Protein AF-A0A523MSW8-F1 (afdb_monomer_lite)

Foldseek 3Di:
DLLVVLLVCCVPPHPDPCSNPVVSVVLVPDDDLVRLVVVCVVVVQDAWDWDDDPPSDIDIDGDDDDPPD

Sequence (69 aa):
IAHAAIFLLTRLLTQNRLTRYDAPVSVMNAFTPDELRAMAVAAGWQQFEVHRHFPYRIALVEKKLEPGA

Structure (mmCIF, N/CA/C/O backbone):
data_AF-A0A523MSW8-F1
#
_entry.id   AF-A0A523MSW8-F1
#
loop_
_atom_site.group_PDB
_atom_site.id
_atom_site.type_symbol
_atom_site.label_atom_id
_atom_site.label_alt_id
_atom_site.label_comp_id
_atom_site.label_asym_id
_atom_site.label_entity_id
_atom_site.label_seq_id
_atom_site.pdbx_PDB_ins_code
_atom_site.Cartn_x
_atom_site.Cartn_y
_atom_site.Cartn_z
_atom_site.occupancy
_atom_site.B_iso_or_equiv
_atom_site.auth_seq_id
_atom_site.auth_comp_id
_atom_site.auth_asym_id
_atom_site.auth_atom_id
_atom_site.pdbx_PDB_model_num
ATOM 1 N N . ILE A 1 1 ? 1.702 0.663 -14.368 1.00 77.56 1 ILE A N 1
ATOM 2 C CA . ILE A 1 1 ? 1.259 2.072 -14.175 1.00 77.56 1 ILE A CA 1
ATOM 3 C C . ILE A 1 1 ? 1.876 2.680 -12.910 1.00 77.56 1 ILE A C 1
ATOM 5 O O . ILE A 1 1 ? 2.607 3.652 -13.047 1.00 77.56 1 ILE A O 1
ATOM 9 N N . ALA A 1 2 ? 1.684 2.088 -11.720 1.00 77.38 2 ALA A N 1
ATOM 10 C CA . ALA A 1 2 ? 2.241 2.602 -10.456 1.00 77.38 2 ALA A CA 1
ATOM 11 C C . ALA A 1 2 ? 3.767 2.830 -10.492 1.00 77.38 2 ALA A C 1
ATOM 13 O O . ALA A 1 2 ? 4.217 3.926 -10.177 1.00 77.38 2 ALA A O 1
ATOM 14 N N . HIS A 1 3 ? 4.541 1.853 -10.987 1.00 79.81 3 HIS A N 1
ATOM 15 C CA . HIS A 1 3 ? 5.999 1.964 -11.147 1.00 79.81 3 HIS A CA 1
ATOM 16 C C . HIS A 1 3 ? 6.439 3.168 -12.004 1.00 79.81 3 HIS A C 1
ATOM 18 O O . HIS A 1 3 ? 7.281 3.957 -11.591 1.00 79.81 3 HIS A O 1
ATOM 24 N N . ALA A 1 4 ? 5.847 3.346 -13.190 1.00 81.31 4 ALA A N 1
ATOM 25 C CA . ALA A 1 4 ? 6.190 4.459 -14.079 1.00 81.31 4 ALA A CA 1
ATOM 26 C C . ALA A 1 4 ? 5.828 5.818 -13.455 1.00 81.31 4 ALA A C 1
ATOM 28 O O . ALA A 1 4 ? 6.593 6.773 -13.553 1.00 81.31 4 ALA A O 1
ATOM 29 N N . ALA A 1 5 ? 4.690 5.891 -12.761 1.00 84.06 5 ALA A N 1
ATOM 30 C CA . ALA A 1 5 ? 4.249 7.106 -12.095 1.00 84.06 5 ALA A CA 1
ATOM 31 C C . ALA A 1 5 ? 5.155 7.484 -10.912 1.00 84.06 5 ALA A C 1
ATOM 33 O O . ALA A 1 5 ? 5.576 8.632 -10.844 1.00 84.06 5 ALA A O 1
ATOM 34 N N . ILE A 1 6 ? 5.522 6.555 -10.019 1.00 82.12 6 ILE A N 1
ATOM 35 C CA . ILE A 1 6 ? 6.449 6.861 -8.911 1.00 82.12 6 ILE A CA 1
ATOM 36 C C . ILE A 1 6 ? 7.874 7.151 -9.405 1.00 82.12 6 ILE A C 1
ATOM 38 O O . ILE A 1 6 ? 8.546 8.029 -8.864 1.00 82.12 6 ILE A O 1
ATOM 42 N N . PHE A 1 7 ? 8.321 6.497 -10.480 1.00 84.19 7 PHE A N 1
ATOM 43 C CA . PHE A 1 7 ? 9.597 6.807 -11.126 1.00 84.19 7 PHE A CA 1
ATOM 44 C C . PHE A 1 7 ? 9.635 8.252 -11.652 1.00 84.19 7 PHE A C 1
ATOM 46 O O . PHE A 1 7 ? 10.571 8.997 -11.362 1.00 84.19 7 PHE A O 1
ATOM 53 N N . LEU A 1 8 ? 8.588 8.689 -12.361 1.00 83.38 8 LEU A N 1
ATOM 54 C CA . LEU A 1 8 ? 8.476 10.072 -12.838 1.00 83.38 8 LEU A CA 1
ATOM 55 C C . LEU A 1 8 ? 8.357 11.065 -11.674 1.00 83.38 8 LEU A C 1
ATOM 57 O O . LEU A 1 8 ? 9.072 12.064 -11.633 1.00 83.38 8 LEU A O 1
ATOM 61 N N . LEU A 1 9 ? 7.501 10.772 -10.696 1.00 84.31 9 LEU A N 1
ATOM 62 C CA . LEU A 1 9 ? 7.207 11.655 -9.566 1.00 84.31 9 LEU A CA 1
ATOM 63 C C . LEU A 1 9 ? 8.443 11.882 -8.687 1.00 84.31 9 LEU A C 1
ATOM 65 O O . LEU A 1 9 ? 8.741 13.016 -8.318 1.00 84.31 9 LEU A O 1
ATOM 69 N N . THR A 1 10 ? 9.227 10.834 -8.427 1.00 82.25 10 THR A N 1
ATOM 70 C CA . THR A 1 10 ? 10.481 10.961 -7.669 1.00 82.25 10 THR A CA 1
ATOM 71 C C . THR A 1 10 ? 11.568 11.685 -8.461 1.00 82.25 10 THR A C 1
ATOM 73 O O . THR A 1 10 ? 12.385 12.402 -7.882 1.00 82.25 10 THR A O 1
ATOM 76 N N . ARG A 1 11 ? 11.595 11.568 -9.794 1.00 83.12 11 ARG A N 1
ATOM 77 C CA . ARG A 1 11 ? 12.582 12.283 -10.612 1.00 83.12 11 ARG A CA 1
ATOM 78 C C . ARG A 1 11 ? 12.276 13.774 -10.750 1.00 83.12 11 ARG A C 1
ATOM 80 O O . ARG A 1 11 ? 13.228 14.550 -10.849 1.00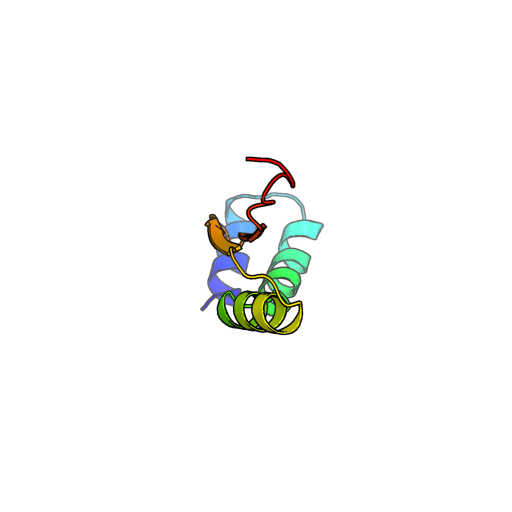 83.12 11 ARG A O 1
ATOM 87 N N . LEU A 1 12 ? 10.993 14.144 -10.722 1.00 83.62 12 LEU A N 1
ATOM 88 C CA . LEU A 1 12 ? 10.507 15.523 -10.812 1.00 83.62 12 LEU A CA 1
ATOM 89 C C . LEU A 1 12 ? 10.500 16.252 -9.459 1.00 83.62 12 LEU A C 1
ATOM 91 O O . LEU A 1 12 ? 10.870 17.419 -9.412 1.00 83.62 12 LEU A O 1
ATOM 95 N N . LEU A 1 13 ? 10.105 15.585 -8.367 1.00 84.19 13 LEU A N 1
ATOM 96 C CA . LEU A 1 13 ? 9.841 16.249 -7.079 1.00 84.19 13 LEU A CA 1
ATOM 97 C C . LEU A 1 13 ? 10.931 16.066 -6.016 1.00 84.19 13 LEU A C 1
ATOM 99 O O . LEU A 1 13 ? 10.927 16.790 -5.025 1.00 84.19 13 LEU A O 1
ATOM 103 N N . THR A 1 14 ? 11.870 15.127 -6.180 1.00 78.50 14 THR A N 1
ATOM 104 C CA . THR A 1 14 ? 12.976 14.956 -5.223 1.00 78.50 14 THR A CA 1
ATOM 105 C C . THR A 1 14 ? 14.337 14.922 -5.906 1.00 78.50 14 THR A C 1
ATOM 107 O O . THR A 1 14 ? 14.517 14.368 -6.994 1.00 78.50 14 THR A O 1
ATOM 110 N N . GLN A 1 15 ? 15.327 15.532 -5.252 1.00 80.31 15 GLN A N 1
ATOM 111 C CA . GLN A 1 15 ? 16.738 15.473 -5.638 1.00 80.31 15 GLN A CA 1
ATOM 112 C C . GLN A 1 15 ? 17.500 14.351 -4.917 1.00 80.31 15 GLN A C 1
ATOM 114 O O . GLN A 1 15 ? 18.613 14.016 -5.328 1.00 80.31 15 GLN A O 1
ATOM 119 N N . ASN A 1 16 ? 16.896 13.721 -3.901 1.00 83.44 16 ASN A N 1
ATOM 120 C CA . ASN A 1 16 ? 17.525 12.641 -3.148 1.00 83.44 16 ASN A CA 1
ATOM 121 C C . ASN A 1 16 ? 17.666 11.381 -4.020 1.00 83.44 16 ASN A C 1
ATOM 123 O O . ASN A 1 16 ? 16.679 10.813 -4.493 1.00 83.44 16 ASN A O 1
ATOM 127 N N . ARG A 1 17 ? 18.914 10.936 -4.217 1.00 79.06 17 ARG A N 1
ATOM 128 C CA . ARG A 1 17 ? 19.239 9.717 -4.970 1.00 79.06 17 ARG A CA 1
ATOM 129 C C . ARG A 1 17 ? 18.594 8.478 -4.359 1.00 79.06 17 ARG A C 1
ATOM 131 O O . ARG A 1 17 ? 18.079 7.669 -5.118 1.00 79.06 17 ARG A O 1
ATOM 138 N N . LEU A 1 18 ? 18.580 8.355 -3.032 1.00 82.19 18 LEU A N 1
ATOM 139 C CA . LEU A 1 18 ? 18.032 7.185 -2.347 1.00 82.19 18 LEU A CA 1
ATOM 140 C C . LEU A 1 18 ? 16.534 7.035 -2.643 1.00 82.19 18 LEU A C 1
ATOM 142 O O . LEU A 1 18 ? 16.095 6.003 -3.137 1.00 82.19 18 LEU A O 1
ATOM 146 N N . THR A 1 19 ? 15.768 8.114 -2.469 1.00 80.81 19 THR A N 1
ATOM 147 C CA . THR A 1 19 ? 14.316 8.122 -2.699 1.00 80.81 19 THR A CA 1
ATOM 148 C C . THR A 1 19 ? 13.936 7.800 -4.148 1.00 80.81 19 THR A C 1
ATOM 150 O O . THR A 1 19 ? 12.898 7.195 -4.378 1.00 80.81 19 THR A O 1
ATOM 153 N N . ARG A 1 20 ? 14.759 8.158 -5.142 1.00 84.75 20 ARG A N 1
ATOM 154 C CA . ARG A 1 20 ? 14.470 7.871 -6.561 1.00 84.75 20 ARG A CA 1
ATOM 155 C C . ARG A 1 20 ? 14.513 6.388 -6.913 1.00 84.75 20 ARG A C 1
ATOM 157 O O . ARG A 1 20 ? 13.775 5.966 -7.797 1.00 84.75 20 ARG A O 1
ATOM 164 N N . TYR A 1 21 ? 15.379 5.624 -6.255 1.00 83.25 21 TYR A N 1
ATOM 165 C CA . TYR A 1 21 ? 15.541 4.196 -6.534 1.00 83.25 21 TYR A CA 1
ATOM 166 C C . TYR A 1 21 ? 14.734 3.324 -5.578 1.00 83.25 21 TYR A C 1
ATOM 168 O O . TYR A 1 21 ? 14.182 2.314 -6.002 1.00 83.25 21 TYR A O 1
ATOM 176 N N . ASP A 1 22 ? 14.615 3.738 -4.318 1.00 85.69 22 ASP A N 1
ATOM 177 C CA . ASP A 1 22 ? 13.951 2.936 -3.294 1.00 85.69 22 ASP A CA 1
ATOM 178 C C . ASP A 1 22 ? 12.423 3.117 -3.292 1.00 85.69 22 ASP A C 1
ATOM 180 O O . ASP A 1 22 ? 11.673 2.173 -3.049 1.00 85.69 22 ASP A O 1
ATOM 184 N N . ALA A 1 23 ? 11.914 4.304 -3.649 1.00 84.25 23 ALA A N 1
ATOM 185 C CA . ALA A 1 23 ? 10.469 4.542 -3.652 1.00 84.25 23 ALA A CA 1
ATOM 186 C C . ALA A 1 23 ? 9.689 3.692 -4.676 1.00 84.25 23 ALA A C 1
ATOM 188 O O . ALA A 1 23 ? 8.613 3.213 -4.319 1.00 84.25 23 ALA A O 1
ATOM 189 N N . PRO A 1 24 ? 10.168 3.441 -5.914 1.00 86.56 24 PRO A N 1
ATOM 190 C CA . PRO A 1 24 ? 9.504 2.4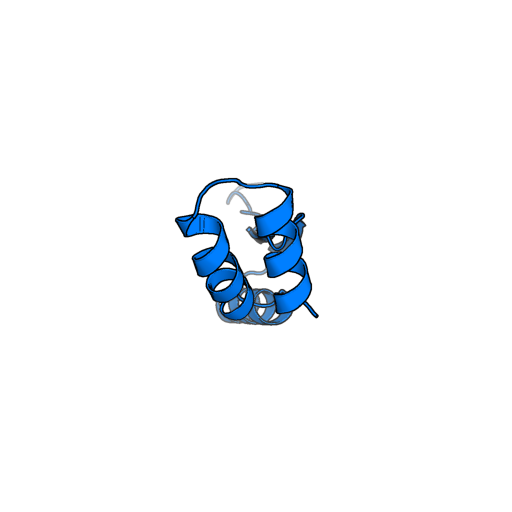96 -6.809 1.00 86.56 24 PRO A CA 1
ATOM 191 C C . PRO A 1 24 ? 9.404 1.090 -6.225 1.00 86.56 24 PRO A C 1
ATOM 193 O O . PRO A 1 24 ? 8.333 0.491 -6.277 1.00 86.56 24 PRO A O 1
ATOM 196 N N . VAL A 1 25 ? 10.485 0.592 -5.619 1.00 86.50 25 VAL A N 1
ATOM 197 C CA . VAL A 1 25 ? 10.508 -0.726 -4.971 1.00 86.50 25 VAL A CA 1
ATOM 198 C C . VAL A 1 25 ? 9.548 -0.754 -3.781 1.00 86.50 25 VAL A C 1
ATOM 200 O O . VAL A 1 25 ? 8.780 -1.702 -3.637 1.00 86.50 25 VAL A O 1
ATOM 203 N N . SER A 1 26 ? 9.518 0.315 -2.985 1.00 86.44 26 SER A N 1
ATOM 204 C CA . SER A 1 26 ? 8.585 0.471 -1.866 1.00 86.44 26 SER A CA 1
ATOM 205 C C . SER A 1 26 ? 7.123 0.449 -2.323 1.00 86.44 26 SER A C 1
ATOM 207 O O . SER A 1 26 ? 6.307 -0.239 -1.724 1.00 86.44 26 SER A O 1
ATOM 209 N N . VAL A 1 27 ? 6.780 1.152 -3.410 1.00 87.25 27 VAL A N 1
ATOM 210 C CA . VAL A 1 27 ? 5.409 1.177 -3.955 1.00 87.25 27 VAL A CA 1
ATOM 211 C C . VAL A 1 27 ? 4.999 -0.180 -4.521 1.00 87.25 27 VAL A C 1
ATOM 213 O O . VAL A 1 27 ? 3.848 -0.573 -4.368 1.00 87.25 27 VAL A O 1
ATOM 216 N N . MET A 1 28 ? 5.918 -0.898 -5.169 1.00 87.81 28 MET A N 1
ATOM 217 C CA . MET A 1 28 ? 5.618 -2.213 -5.744 1.00 87.81 28 MET A CA 1
ATOM 218 C C . MET A 1 28 ? 5.444 -3.309 -4.687 1.00 87.81 28 MET A C 1
ATOM 220 O O . MET A 1 28 ? 4.732 -4.270 -4.952 1.00 87.81 28 MET A O 1
ATOM 224 N N . ASN A 1 29 ? 6.064 -3.158 -3.513 1.00 89.25 29 ASN A N 1
ATOM 225 C CA . ASN A 1 29 ? 5.932 -4.088 -2.387 1.00 89.25 29 ASN A CA 1
ATOM 226 C C . ASN A 1 29 ? 4.902 -3.638 -1.335 1.00 89.25 29 ASN A C 1
ATOM 228 O O . ASN A 1 29 ? 4.730 -4.310 -0.320 1.00 89.25 29 ASN A O 1
ATOM 232 N N . ALA A 1 30 ? 4.248 -2.490 -1.528 1.00 90.75 30 ALA A N 1
ATOM 233 C CA . ALA A 1 30 ? 3.242 -2.001 -0.596 1.00 90.75 30 ALA A CA 1
ATOM 234 C C . ALA A 1 30 ? 1.954 -2.827 -0.693 1.00 90.75 30 ALA A C 1
ATOM 236 O O . ALA A 1 30 ? 1.529 -3.205 -1.785 1.00 90.75 30 ALA A O 1
ATOM 237 N N . PHE A 1 31 ? 1.293 -3.029 0.449 1.00 91.19 31 PHE A N 1
ATOM 238 C CA . PHE A 1 31 ? -0.024 -3.657 0.490 1.00 91.19 31 PHE A CA 1
ATOM 239 C C . PHE A 1 31 ? -1.053 -2.868 -0.318 1.00 91.19 31 PHE A C 1
ATOM 241 O O . PHE A 1 31 ? -1.092 -1.633 -0.308 1.00 91.19 31 PHE A O 1
ATOM 248 N N . THR A 1 32 ? -1.950 -3.595 -0.963 1.00 92.25 32 THR A N 1
ATOM 249 C CA . THR A 1 32 ? -3.149 -3.045 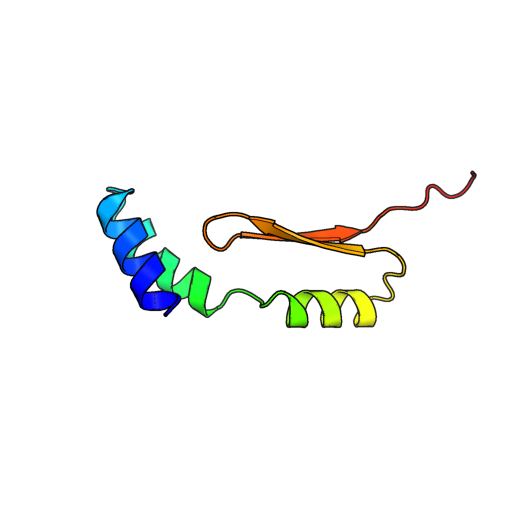-1.581 1.00 92.25 32 THR A CA 1
ATOM 250 C C . THR A 1 32 ? -4.222 -2.745 -0.525 1.00 92.25 32 THR A C 1
ATOM 252 O O . THR A 1 32 ? -4.235 -3.335 0.558 1.00 92.25 32 THR A O 1
ATOM 255 N N . PRO A 1 33 ? -5.171 -1.836 -0.815 1.00 92.81 33 PRO A N 1
ATOM 256 C CA . PRO A 1 33 ? -6.300 -1.578 0.080 1.00 92.81 33 PRO A CA 1
ATOM 257 C C . PRO A 1 33 ? -7.124 -2.832 0.406 1.00 92.81 33 PRO A C 1
ATOM 259 O O . PRO A 1 33 ? -7.626 -2.956 1.521 1.00 92.81 33 PRO A O 1
ATOM 262 N N . ASP A 1 34 ? -7.258 -3.750 -0.552 1.00 93.38 34 ASP A N 1
ATOM 263 C CA . ASP A 1 34 ? -7.991 -5.005 -0.380 1.00 93.38 34 ASP A CA 1
ATOM 264 C C . ASP A 1 34 ? -7.239 -5.991 0.518 1.00 93.38 34 ASP A C 1
ATOM 266 O O . ASP A 1 34 ? -7.851 -6.596 1.396 1.00 93.38 34 ASP A O 1
ATOM 270 N N . GLU A 1 35 ? -5.912 -6.087 0.393 1.00 94.38 35 GLU A N 1
ATOM 271 C CA . GLU A 1 35 ? -5.084 -6.877 1.316 1.00 94.38 35 GLU A CA 1
ATOM 272 C C . GLU A 1 35 ? -5.150 -6.326 2.744 1.00 94.38 35 GLU A C 1
ATOM 274 O O . GLU A 1 35 ? -5.328 -7.090 3.691 1.00 94.38 35 GLU A O 1
ATOM 279 N N . LEU A 1 36 ? -5.086 -5.001 2.917 1.00 94.88 36 LEU A N 1
ATOM 280 C CA . LEU A 1 36 ? -5.251 -4.375 4.235 1.00 94.88 36 LEU A CA 1
ATOM 281 C C . LEU A 1 36 ? -6.640 -4.653 4.828 1.00 94.88 36 LEU A C 1
ATOM 283 O O . LEU A 1 36 ? -6.753 -4.943 6.018 1.00 94.88 36 LEU A O 1
ATOM 287 N N . ARG A 1 37 ? -7.696 -4.607 4.007 1.00 94.56 37 ARG A N 1
ATOM 288 C CA . ARG A 1 37 ? -9.062 -4.950 4.428 1.00 94.56 37 ARG A CA 1
ATOM 289 C C . ARG A 1 37 ? -9.166 -6.413 4.850 1.00 94.56 37 ARG A C 1
ATOM 291 O O . ARG A 1 37 ? -9.757 -6.695 5.888 1.00 94.56 37 ARG A O 1
ATOM 298 N N . ALA A 1 38 ? -8.594 -7.326 4.071 1.00 95.56 38 ALA A N 1
ATOM 299 C CA . ALA A 1 38 ? -8.583 -8.748 4.392 1.00 95.56 38 ALA A CA 1
ATOM 300 C C . ALA A 1 38 ? -7.843 -9.018 5.710 1.00 95.56 38 ALA A C 1
ATOM 302 O O . ALA A 1 38 ? -8.340 -9.772 6.544 1.00 95.56 38 ALA A O 1
ATOM 303 N N . MET A 1 39 ? -6.707 -8.351 5.940 1.00 94.88 39 MET A N 1
ATOM 304 C CA . MET A 1 39 ? -5.970 -8.449 7.203 1.00 94.88 39 MET A CA 1
ATOM 305 C C . MET A 1 39 ? -6.762 -7.898 8.392 1.00 94.88 39 MET A C 1
ATOM 307 O O . MET A 1 39 ? -6.775 -8.537 9.438 1.00 94.88 39 MET A O 1
ATOM 311 N N . ALA A 1 40 ? -7.459 -6.767 8.243 1.00 94.12 40 ALA A N 1
ATOM 312 C CA . ALA A 1 40 ? -8.308 -6.216 9.304 1.00 94.12 40 ALA A CA 1
ATOM 313 C C . ALA A 1 40 ? -9.435 -7.186 9.698 1.00 94.12 40 ALA A C 1
ATOM 315 O O . ALA A 1 40 ? -9.662 -7.439 10.880 1.00 94.12 40 ALA A O 1
ATOM 316 N N . VAL A 1 41 ? -10.092 -7.797 8.706 1.00 94.38 41 VAL A N 1
ATOM 317 C CA . VAL A 1 41 ? -11.118 -8.825 8.941 1.00 94.38 41 VAL A CA 1
ATOM 318 C C . VAL A 1 41 ? -10.516 -10.056 9.622 1.00 94.38 41 VAL A C 1
ATOM 320 O O . VAL A 1 41 ? -11.079 -10.547 10.598 1.00 94.38 41 VAL A O 1
ATOM 323 N N . ALA A 1 42 ? -9.360 -10.537 9.156 1.00 95.25 42 ALA A N 1
ATOM 324 C CA . ALA A 1 42 ? -8.668 -11.680 9.755 1.00 95.25 42 ALA A CA 1
ATOM 325 C C . ALA A 1 42 ? -8.198 -11.406 11.196 1.00 95.25 42 ALA A C 1
ATOM 327 O O . ALA A 1 42 ? -8.157 -12.324 12.011 1.00 95.25 42 ALA A O 1
ATOM 328 N N . ALA A 1 43 ? -7.890 -10.149 11.523 1.00 93.12 43 ALA A N 1
ATOM 329 C CA . ALA A 1 43 ? -7.556 -9.697 12.872 1.00 93.12 43 ALA A CA 1
ATOM 330 C C . ALA A 1 43 ? -8.786 -9.526 13.787 1.00 93.12 43 ALA A C 1
ATOM 332 O O . ALA A 1 43 ? -8.627 -9.212 14.965 1.00 93.12 43 ALA A O 1
ATOM 333 N N . GLY A 1 44 ? -10.005 -9.727 13.272 1.00 93.06 44 GLY A N 1
ATOM 334 C CA . GLY A 1 44 ? -11.247 -9.602 14.036 1.00 93.06 44 GLY A CA 1
ATOM 335 C C . GLY A 1 44 ? -11.722 -8.162 14.242 1.00 93.06 44 GLY A C 1
ATOM 336 O O . GLY A 1 44 ? -12.584 -7.926 15.089 1.00 93.06 44 GLY A O 1
ATOM 337 N N . TRP A 1 45 ? -11.188 -7.200 13.484 1.00 92.88 45 TRP A N 1
ATOM 338 C CA . TRP A 1 45 ? -11.597 -5.801 13.591 1.00 92.88 45 TRP A CA 1
ATOM 339 C C . TRP A 1 45 ? -13.035 -5.632 13.105 1.00 92.88 45 TRP A C 1
ATOM 341 O O . TRP A 1 45 ? -13.375 -5.990 11.975 1.00 92.88 45 TRP A O 1
ATOM 351 N N . GLN A 1 46 ? -13.886 -5.058 13.953 1.00 86.62 46 GLN A N 1
ATOM 352 C CA . GLN A 1 46 ? -15.312 -4.888 13.649 1.00 86.62 46 GLN A CA 1
ATOM 353 C C . GLN A 1 46 ? -15.623 -3.541 12.994 1.00 86.62 46 GLN A C 1
ATOM 355 O O . GLN A 1 46 ? -16.550 -3.437 12.193 1.00 86.62 46 GLN A O 1
ATOM 360 N N . GLN A 1 47 ? -14.853 -2.502 13.324 1.00 91.00 47 GLN A N 1
ATOM 361 C CA . GLN A 1 47 ? -15.062 -1.147 12.823 1.00 91.00 47 GLN A CA 1
ATOM 362 C C . GLN A 1 47 ? -13.735 -0.556 12.362 1.00 91.00 47 GLN A C 1
ATOM 364 O O . GLN A 1 47 ? -12.971 -0.013 13.157 1.00 91.00 47 GLN A O 1
ATOM 369 N N . PHE A 1 48 ? -13.464 -0.650 11.063 1.00 93.06 48 PHE A N 1
ATOM 370 C CA . PHE A 1 48 ? -12.231 -0.137 10.483 1.00 93.06 48 PHE A CA 1
ATOM 371 C C . PHE A 1 48 ? -12.467 0.610 9.173 1.00 93.06 48 PHE A C 1
ATOM 373 O O . PHE A 1 48 ? -13.423 0.356 8.436 1.00 93.06 48 PHE A O 1
ATOM 380 N N . GLU A 1 49 ? -11.553 1.522 8.873 1.00 94.00 49 GLU A N 1
ATOM 381 C CA . GLU A 1 49 ? -11.567 2.364 7.686 1.00 94.00 49 GLU A CA 1
ATOM 382 C C . GLU A 1 49 ? -10.220 2.263 6.961 1.00 94.00 49 GLU A C 1
ATOM 384 O O . GLU A 1 49 ? -9.158 2.185 7.581 1.00 94.00 49 GLU A O 1
ATOM 389 N N . VAL A 1 50 ? -10.262 2.235 5.626 1.00 94.50 50 VAL A N 1
ATOM 390 C CA . VAL A 1 50 ? -9.068 2.217 4.769 1.00 94.50 50 VAL A CA 1
ATOM 391 C C . VAL A 1 50 ? -9.038 3.512 3.968 1.00 94.50 50 VAL A C 1
ATOM 393 O O . VAL A 1 50 ? -9.859 3.714 3.073 1.00 94.50 50 VAL A O 1
ATOM 396 N N . HIS A 1 51 ? -8.076 4.380 4.267 1.00 93.94 51 HIS A N 1
ATOM 397 C CA . HIS A 1 51 ? -7.900 5.673 3.612 1.00 93.94 51 HIS A CA 1
ATOM 398 C C . HIS A 1 51 ? -6.732 5.632 2.633 1.00 93.94 51 HIS A C 1
ATOM 400 O O . HIS A 1 51 ? -5.654 5.126 2.943 1.00 93.94 51 HIS A O 1
ATOM 406 N N . ARG A 1 52 ? -6.927 6.213 1.447 1.00 92.38 52 ARG A N 1
ATOM 407 C CA . ARG A 1 52 ? -5.884 6.358 0.426 1.00 92.38 52 ARG A CA 1
ATOM 408 C C . ARG A 1 52 ? -5.452 7.817 0.371 1.00 92.38 52 ARG A C 1
ATOM 410 O O . ARG A 1 52 ? -6.270 8.700 0.137 1.00 92.38 52 A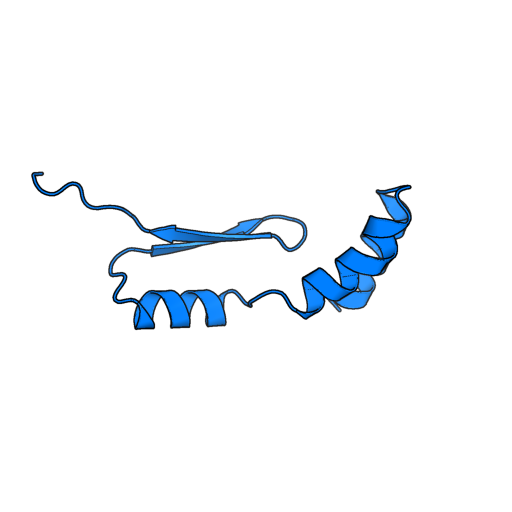RG A O 1
ATOM 417 N N . HIS A 1 53 ? -4.162 8.053 0.560 1.00 90.06 53 HIS A N 1
ATOM 418 C CA . HIS A 1 53 ? -3.530 9.363 0.528 1.00 90.06 53 HIS A CA 1
ATOM 419 C C . HIS A 1 53 ? -2.478 9.423 -0.580 1.00 90.06 53 HIS A C 1
ATOM 421 O O . HIS A 1 53 ? -1.777 8.454 -0.885 1.00 90.06 53 HIS A O 1
ATOM 427 N N . PHE A 1 54 ? -2.358 10.590 -1.199 1.00 84.31 54 PHE A N 1
ATOM 428 C CA . PHE A 1 54 ? -1.388 10.812 -2.260 1.00 84.31 54 PHE A CA 1
ATOM 429 C C . PHE A 1 54 ? 0.020 11.110 -1.701 1.00 84.31 54 PHE A C 1
ATOM 431 O O . PHE A 1 54 ? 0.115 11.843 -0.714 1.00 84.31 54 PHE A O 1
ATOM 438 N N . PRO 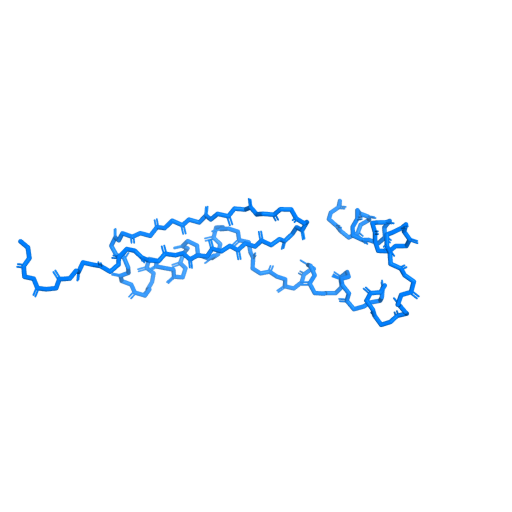A 1 55 ? 1.110 10.641 -2.351 1.00 75.44 55 PRO A N 1
ATOM 439 C CA . PRO A 1 55 ? 1.166 9.620 -3.401 1.00 75.44 55 PRO A CA 1
ATOM 440 C C . PRO A 1 55 ? 1.460 8.230 -2.802 1.00 75.44 55 PRO A C 1
ATOM 442 O O . PRO A 1 55 ? 2.482 8.038 -2.154 1.00 75.44 55 PRO A O 1
ATOM 445 N N . TYR A 1 56 ? 0.588 7.247 -3.055 1.00 82.00 56 TYR A N 1
ATOM 446 C CA . TYR A 1 56 ? 0.760 5.832 -2.657 1.00 82.00 56 TYR A CA 1
ATOM 447 C C . TYR A 1 56 ? 0.800 5.540 -1.149 1.00 82.00 56 TYR A C 1
ATOM 449 O O . TYR A 1 56 ? 1.311 4.503 -0.734 1.00 82.00 56 TYR A O 1
ATOM 457 N N . ARG A 1 57 ? 0.224 6.410 -0.317 1.00 87.75 57 ARG A N 1
ATOM 458 C CA . ARG A 1 57 ? 0.076 6.159 1.118 1.00 87.75 57 ARG A CA 1
ATOM 459 C C . ARG A 1 57 ? -1.294 5.551 1.392 1.00 87.75 57 ARG A C 1
ATOM 461 O O . ARG A 1 57 ? -2.305 6.056 0.913 1.00 87.75 57 ARG A O 1
ATOM 468 N N . ILE A 1 58 ? -1.342 4.480 2.172 1.00 92.88 58 ILE A N 1
ATOM 469 C CA . ILE A 1 58 ? -2.596 3.872 2.618 1.00 92.88 58 ILE A CA 1
ATOM 470 C C . ILE A 1 58 ? -2.560 3.807 4.141 1.00 92.88 58 ILE A C 1
ATOM 472 O O . ILE A 1 58 ? -1.523 3.492 4.721 1.00 92.88 58 ILE A O 1
ATOM 476 N N . ALA A 1 59 ? -3.666 4.166 4.780 1.00 93.12 59 ALA A N 1
ATOM 477 C CA . ALA A 1 59 ? -3.839 4.078 6.220 1.00 93.12 59 ALA A CA 1
ATOM 478 C C . ALA A 1 59 ? -5.018 3.155 6.516 1.00 93.12 59 ALA A C 1
ATOM 480 O O . ALA A 1 59 ? -6.101 3.340 5.966 1.00 93.12 59 ALA A O 1
ATOM 481 N N . LEU A 1 60 ? -4.791 2.169 7.376 1.00 94.31 60 LEU A N 1
ATOM 482 C CA . LEU A 1 60 ? -5.822 1.319 7.951 1.00 94.31 60 LEU A CA 1
ATOM 483 C C . LEU A 1 60 ? -6.018 1.782 9.401 1.00 94.31 60 LEU A C 1
ATOM 485 O O . LEU A 1 60 ? -5.051 1.826 10.161 1.00 94.31 60 LEU A O 1
ATOM 489 N N . VAL A 1 61 ? -7.238 2.178 9.756 1.00 93.81 61 VAL A N 1
ATOM 490 C CA . VAL A 1 61 ? -7.566 2.777 11.057 1.00 93.81 61 VAL A CA 1
ATOM 491 C C . VAL A 1 61 ? -8.722 2.006 11.679 1.00 93.81 61 VAL A C 1
ATOM 493 O O . VAL A 1 61 ? -9.748 1.821 11.032 1.00 93.81 61 VAL A O 1
ATOM 496 N N . GLU A 1 62 ? -8.568 1.567 12.926 1.00 90.81 62 GLU A N 1
ATOM 497 C CA . GLU A 1 62 ? -9.649 0.969 13.713 1.00 90.81 62 GLU A CA 1
ATOM 498 C C . GLU A 1 62 ? -10.305 2.033 14.598 1.00 90.81 62 GLU A C 1
ATOM 500 O O . GLU A 1 62 ? -9.626 2.852 15.226 1.00 90.81 62 GLU A O 1
ATOM 505 N N . LYS A 1 63 ? -11.634 2.009 14.686 1.00 88.00 63 LYS A N 1
ATOM 506 C CA . LYS A 1 63 ? -12.360 2.748 15.717 1.00 88.00 63 LYS A CA 1
ATOM 507 C C . LYS A 1 63 ? -12.306 1.946 17.007 1.00 88.00 63 LYS A C 1
ATOM 509 O O . LYS A 1 63 ? -13.012 0.954 17.165 1.00 88.00 63 LYS A O 1
ATOM 514 N N . LYS A 1 64 ? -11.488 2.405 17.950 1.00 78.00 64 LYS A N 1
ATOM 515 C CA . LYS A 1 64 ? -11.511 1.888 19.316 1.00 78.00 64 LYS A CA 1
ATOM 516 C C . LYS A 1 64 ? -12.850 2.270 19.952 1.00 78.00 64 LYS A C 1
ATOM 518 O O . LYS A 1 64 ? -13.072 3.445 20.241 1.00 78.00 64 LYS A O 1
ATOM 523 N N . LEU A 1 65 ? -13.733 1.296 20.176 1.00 72.06 65 LEU A N 1
ATOM 524 C CA . LEU A 1 65 ? -14.816 1.489 21.136 1.00 72.06 65 LEU A CA 1
ATOM 525 C C . LEU A 1 65 ? -14.178 1.561 22.522 1.00 72.06 65 LEU A C 1
ATOM 527 O O . LEU A 1 65 ? -13.554 0.605 22.982 1.00 72.06 65 LEU A O 1
ATOM 531 N N . GLU A 1 66 ? -14.302 2.711 23.175 1.00 70.50 66 GLU A N 1
ATOM 532 C CA . GLU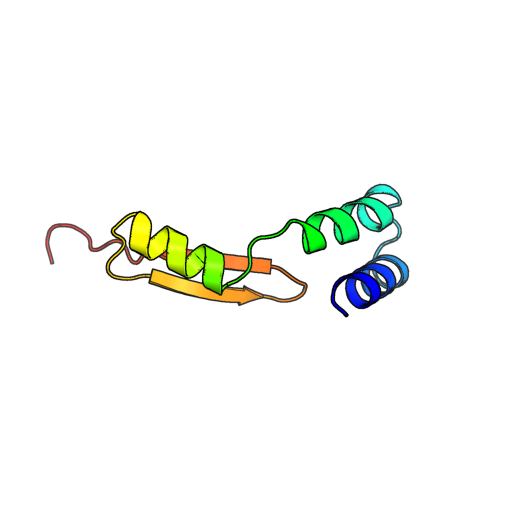 A 1 66 ? -13.997 2.822 24.595 1.00 70.50 66 GLU A CA 1
ATOM 533 C C . GLU A 1 66 ? -14.949 1.871 25.346 1.00 70.50 66 GLU A C 1
ATOM 535 O O . GLU A 1 66 ? -16.166 1.949 25.147 1.00 70.50 66 GLU A O 1
ATOM 540 N N . PRO A 1 67 ? -14.441 0.939 26.169 1.00 57.34 67 PRO A N 1
ATOM 541 C CA . PRO A 1 67 ? -15.295 0.057 26.948 1.00 57.34 67 PRO A CA 1
ATOM 542 C C . PRO A 1 67 ? -15.980 0.875 28.053 1.00 57.34 67 PRO A C 1
ATOM 544 O O . PRO A 1 67 ? -15.418 1.048 29.131 1.00 57.34 67 PRO A O 1
ATOM 547 N N . GLY A 1 68 ? -17.174 1.412 27.775 1.00 61.56 68 GLY A N 1
ATOM 548 C CA . GLY A 1 68 ? -17.993 2.101 28.782 1.00 61.56 68 GLY A CA 1
ATOM 549 C C . GLY A 1 68 ? -18.945 3.210 28.314 1.00 61.56 68 GLY A C 1
ATOM 550 O O . GLY A 1 68 ? -19.341 4.002 29.166 1.00 61.56 68 GLY A O 1
ATOM 551 N N . ALA A 1 69 ? -19.298 3.305 27.026 1.00 48.62 69 ALA A N 1
ATOM 552 C CA . ALA A 1 69 ? -20.345 4.221 26.545 1.00 48.62 69 ALA A CA 1
ATOM 553 C C . ALA A 1 69 ? -21.714 3.533 26.453 1.00 48.62 69 ALA A C 1
ATOM 555 O O . ALA A 1 69 ? -21.746 2.366 25.996 1.00 48.62 69 ALA A O 1
#

pLDDT: mean 85.75, std 8.9, range [48.62, 95.56]

Secondary structure (DSSP, 8-state):
-HHHHHHHHHHHH---HHHHHHHHHHHHTSPPHHHHHHHHHHTT-SSEEEEEETTTEEEEEE----TT-

Radius of gyration: 16.14 Å; chains: 1; bounding box: 40×28×43 Å